Protein AF-D9PFV6-F1 (afdb_monomer_lite)

InterPro domains:
  IPR028348 FAD dependent protein [PTHR42842] (3-99)
  IPR049516 FAD-dependent protein, C-terminal domain-like [PF21688] (26-100)

Organism: NCBI:txid749907

Foldseek 3Di:
DDDPDPQVVVVVVVCVVVVNDDDDDDDDDDDDDDDPQQVQQCVPPNVCRPPPVVPGDDDKDWDQDPVRDIDIDDPTEGVWDWDFDDPDPPDTDTDIDYDD

Structure (mmCIF, N/CA/C/O backbone):
data_AF-D9PFV6-F1
#
_entry.id   AF-D9PFV6-F1
#
loop_
_atom_site.group_PDB
_atom_site.id
_atom_site.type_symbol
_atom_site.label_atom_id
_atom_site.label_alt_id
_atom_site.label_comp_id
_atom_site.label_asym_id
_atom_site.label_entity_id
_atom_site.label_seq_id
_atom_site.pdbx_PDB_ins_code
_atom_site.Cartn_x
_atom_site.Cartn_y
_atom_site.Cartn_z
_atom_site.occupancy
_atom_site.B_iso_or_equiv
_atom_site.auth_seq_id
_atom_site.auth_comp_id
_atom_site.auth_asym_id
_atom_site.auth_atom_id
_atom_site.pdbx_PDB_model_num
ATOM 1 N N . MET A 1 1 ? -0.532 -8.869 27.981 1.00 61.03 1 MET A N 1
ATOM 2 C CA . MET A 1 1 ? -0.021 -8.229 26.750 1.00 61.03 1 MET A CA 1
A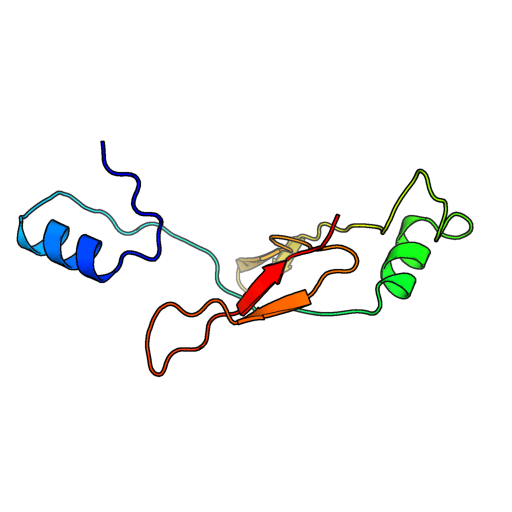TOM 3 C C . MET A 1 1 ? -1.006 -8.529 25.633 1.00 61.03 1 MET A C 1
ATOM 5 O O . MET A 1 1 ? -1.373 -9.688 25.496 1.00 61.03 1 MET A O 1
ATOM 9 N N . THR A 1 2 ? -1.471 -7.523 24.895 1.00 81.88 2 THR A N 1
ATOM 10 C CA . THR A 1 2 ? -2.476 -7.674 23.824 1.00 81.88 2 THR A CA 1
ATOM 11 C C . THR A 1 2 ? -1.789 -7.442 22.475 1.00 81.88 2 THR A C 1
ATOM 13 O O . THR A 1 2 ? -1.209 -6.379 22.274 1.00 81.88 2 THR A O 1
ATOM 16 N N . ALA A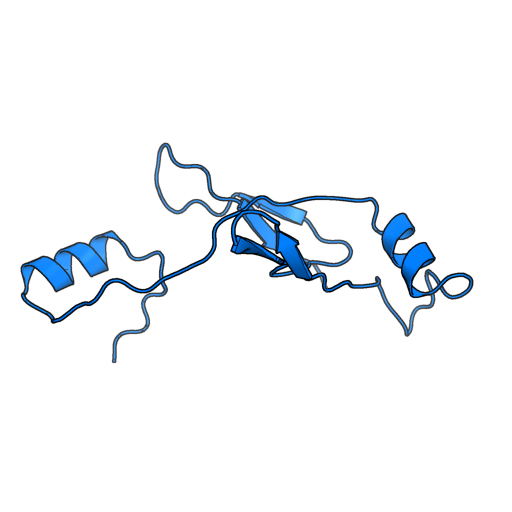 1 3 ? -1.813 -8.428 21.573 1.00 94.94 3 ALA A N 1
ATOM 17 C CA . ALA A 1 3 ? -1.113 -8.406 20.277 1.00 94.94 3 ALA A CA 1
ATOM 18 C C . ALA A 1 3 ? -2.023 -8.923 19.145 1.00 94.94 3 ALA A C 1
ATOM 20 O O . ALA A 1 3 ? -1.690 -9.850 18.417 1.00 94.94 3 ALA A O 1
ATOM 21 N N . ILE A 1 4 ? -3.213 -8.332 19.047 1.00 96.81 4 ILE A N 1
ATOM 22 C CA . ILE A 1 4 ? -4.340 -8.808 18.223 1.00 96.81 4 ILE A CA 1
ATOM 23 C C . ILE A 1 4 ? -4.343 -8.266 16.782 1.00 96.81 4 ILE A C 1
ATOM 25 O O . ILE A 1 4 ? -5.218 -8.601 15.992 1.00 96.81 4 ILE A O 1
ATOM 29 N N . GLY A 1 5 ? -3.372 -7.419 16.426 1.00 96.75 5 GLY A N 1
ATOM 30 C CA . GLY A 1 5 ? -3.365 -6.700 15.149 1.00 96.75 5 GLY A CA 1
ATOM 31 C C . GLY A 1 5 ? -4.405 -5.571 15.088 1.00 96.75 5 GLY A C 1
ATOM 32 O O . GLY A 1 5 ? -5.230 -5.401 15.979 1.00 96.75 5 GLY A O 1
ATOM 33 N N . HIS A 1 6 ? -4.349 -4.750 14.036 1.00 96.69 6 HIS A N 1
ATOM 34 C CA . HIS A 1 6 ? -5.201 -3.556 13.917 1.00 96.69 6 HIS A CA 1
ATOM 35 C C . HIS A 1 6 ? -6.590 -3.831 13.310 1.00 96.69 6 HIS A C 1
ATOM 37 O O . HIS A 1 6 ? -7.405 -2.917 13.234 1.00 96.69 6 HIS A O 1
ATOM 43 N N . SER A 1 7 ? -6.858 -5.058 12.851 1.00 97.75 7 SER A N 1
ATOM 44 C CA . SER A 1 7 ? -8.146 -5.446 12.251 1.00 97.75 7 SER A CA 1
ATOM 45 C C . SER A 1 7 ? -9.094 -6.152 13.227 1.00 97.75 7 SER A C 1
ATOM 47 O O . SER A 1 7 ? -10.207 -6.477 12.834 1.00 97.75 7 SER A O 1
ATOM 49 N N . ALA A 1 8 ? -8.694 -6.364 14.487 1.00 97.81 8 ALA A N 1
ATOM 50 C CA . ALA A 1 8 ? -9.510 -6.993 15.533 1.00 97.81 8 ALA A CA 1
ATOM 51 C C . ALA A 1 8 ? -10.584 -6.029 16.083 1.00 97.81 8 ALA A C 1
ATOM 53 O O . ALA A 1 8 ? -10.559 -5.633 17.251 1.00 97.81 8 ALA A O 1
ATOM 54 N N . ARG A 1 9 ? -11.471 -5.570 15.194 1.00 97.69 9 ARG A N 1
ATOM 55 C CA . ARG A 1 9 ? -12.471 -4.518 15.442 1.00 97.69 9 ARG A CA 1
ATOM 56 C C . ARG A 1 9 ? -13.449 -4.913 16.545 1.00 97.69 9 ARG A C 1
ATOM 58 O O . ARG A 1 9 ? -13.638 -4.139 17.476 1.00 97.69 9 ARG A O 1
ATOM 65 N N . ASP A 1 10 ? -13.940 -6.147 16.505 1.00 97.81 10 ASP A N 1
ATOM 66 C CA . ASP A 1 10 ? -14.777 -6.765 17.541 1.00 97.81 10 ASP A CA 1
ATOM 67 C C . ASP A 1 10 ? -14.135 -6.702 18.940 1.00 97.81 10 ASP A C 1
ATOM 69 O O . ASP A 1 10 ? -14.764 -6.386 19.952 1.00 97.81 10 ASP A O 1
ATOM 73 N N . THR A 1 11 ? -12.830 -6.947 18.996 1.00 97.94 11 THR A N 1
ATOM 74 C CA . THR A 1 11 ? -12.049 -6.940 20.223 1.00 97.94 11 THR A CA 1
ATOM 75 C C . THR A 1 11 ? -11.822 -5.509 20.699 1.00 97.94 11 THR A C 1
ATOM 77 O O . THR A 1 11 ? -11.907 -5.255 21.900 1.00 97.94 11 THR A O 1
ATOM 80 N N . PHE A 1 12 ? -11.586 -4.554 19.793 1.00 97.75 12 PHE A N 1
ATOM 81 C CA . PHE A 1 12 ? -11.524 -3.135 20.151 1.00 97.75 12 PHE A CA 1
ATOM 82 C C . PHE A 1 12 ? -12.863 -2.623 20.700 1.00 97.75 12 PHE A C 1
ATOM 84 O O . PHE A 1 12 ? -12.859 -1.924 21.713 1.00 97.75 12 PHE A O 1
ATOM 91 N N . GLU A 1 13 ? -13.997 -3.017 20.117 1.00 98.12 13 GLU A N 1
ATOM 92 C CA . GLU A 1 13 ? -15.334 -2.693 20.638 1.00 98.12 13 GLU A CA 1
ATOM 93 C C . GLU A 1 13 ? -15.549 -3.267 22.043 1.00 98.12 13 GLU A C 1
ATOM 95 O O . GLU A 1 13 ? -15.955 -2.554 22.964 1.00 98.12 13 GLU A O 1
ATOM 100 N N . MET A 1 14 ? -15.200 -4.540 22.249 1.00 98.25 14 MET A N 1
ATOM 101 C CA . MET A 1 14 ? -15.263 -5.178 23.565 1.00 98.25 14 MET A CA 1
ATOM 102 C C . MET A 1 14 ? -14.401 -4.445 24.605 1.00 98.25 14 MET A C 1
ATOM 104 O O . MET A 1 14 ? -14.852 -4.224 25.733 1.00 98.25 14 MET A O 1
ATOM 108 N N . LEU A 1 15 ? -13.178 -4.043 24.242 1.00 97.69 15 LEU A N 1
ATOM 109 C CA . LEU A 1 15 ? -12.283 -3.294 25.129 1.00 97.69 15 LEU A CA 1
ATOM 110 C C . LEU A 1 15 ? -12.856 -1.907 25.462 1.00 97.69 15 LEU A C 1
ATOM 112 O O . LEU A 1 15 ? -12.804 -1.505 26.627 1.00 97.69 15 LEU A O 1
ATOM 116 N N . ALA A 1 16 ? -13.464 -1.220 24.486 1.00 97.31 16 ALA A N 1
ATOM 117 C CA . ALA A 1 16 ? -14.153 0.058 24.697 1.00 97.31 16 ALA A CA 1
ATOM 118 C C . ALA A 1 16 ? -15.273 -0.084 25.729 1.00 97.31 16 ALA A C 1
ATOM 120 O O . ALA A 1 16 ? -15.329 0.667 26.702 1.00 97.31 16 ALA A O 1
ATOM 121 N N . ASN A 1 17 ? -16.119 -1.100 25.547 1.00 98.25 17 ASN A N 1
ATOM 122 C CA . ASN A 1 17 ? -17.270 -1.371 26.406 1.00 98.25 17 ASN A CA 1
ATOM 123 C C . ASN A 1 17 ? -16.862 -1.735 27.842 1.00 98.25 17 ASN A C 1
ATOM 125 O O . ASN A 1 17 ? -17.627 -1.519 28.778 1.00 98.25 17 ASN A O 1
ATOM 129 N N . ARG A 1 18 ? -15.644 -2.255 28.036 1.00 97.94 18 ARG A N 1
ATOM 130 C CA . ARG A 1 18 ? -15.057 -2.519 29.361 1.00 97.94 18 ARG A CA 1
ATOM 131 C C . ARG A 1 18 ? -14.348 -1.310 29.978 1.00 97.94 18 ARG A C 1
ATOM 133 O O . ARG A 1 18 ? -13.742 -1.448 31.038 1.00 97.94 18 ARG A O 1
ATOM 140 N N . GLY A 1 19 ? -14.402 -0.143 29.337 1.00 97.88 19 GLY A N 1
ATOM 141 C CA . GLY A 1 19 ? -13.779 1.084 29.832 1.00 97.88 19 GLY A CA 1
ATOM 142 C C . GLY A 1 19 ? -12.254 1.090 29.724 1.00 97.88 19 GLY A C 1
ATOM 143 O O . GLY A 1 19 ? -11.601 1.863 30.425 1.00 97.88 19 GLY A O 1
ATOM 144 N N . VAL A 1 20 ? -11.667 0.242 28.869 1.00 98.00 20 VAL A N 1
ATOM 145 C CA . VAL A 1 20 ? -10.225 0.290 28.604 1.00 98.00 20 VAL A CA 1
ATOM 146 C C . VAL A 1 20 ? -9.917 1.604 27.873 1.00 98.00 20 VAL A C 1
ATOM 148 O O . VAL A 1 20 ? -10.494 1.840 26.809 1.00 98.00 20 VAL A O 1
ATOM 151 N N . PRO A 1 21 ? -9.030 2.471 28.403 1.00 97.25 21 PRO A N 1
ATOM 152 C CA . PRO A 1 21 ? -8.738 3.756 27.778 1.00 97.25 21 PRO A CA 1
ATOM 153 C C . PRO A 1 21 ? -8.193 3.591 26.358 1.00 97.25 21 PRO A C 1
ATOM 155 O O . PRO A 1 21 ? -7.237 2.849 26.128 1.00 97.25 21 PRO A O 1
ATOM 158 N N . MET A 1 22 ? -8.780 4.318 25.411 1.00 96.88 22 MET A N 1
ATOM 159 C CA . MET A 1 22 ? -8.375 4.329 24.007 1.00 96.88 22 MET A CA 1
ATOM 160 C C . MET A 1 22 ? -8.431 5.747 23.448 1.00 96.88 22 MET A C 1
ATOM 162 O O . MET A 1 22 ? -9.234 6.570 23.881 1.00 96.88 22 MET A O 1
ATOM 166 N N . ALA A 1 23 ? -7.572 6.026 22.470 1.00 97.38 23 ALA A N 1
ATOM 167 C CA . ALA A 1 23 ? -7.504 7.313 21.794 1.00 97.38 23 ALA A CA 1
ATOM 168 C C . ALA A 1 23 ? -7.429 7.110 20.280 1.00 97.38 23 ALA A C 1
ATOM 170 O O . ALA A 1 23 ? -6.757 6.196 19.794 1.00 97.38 23 ALA A O 1
ATOM 171 N N . ALA A 1 24 ? -8.098 7.985 19.529 1.00 97.94 24 ALA A N 1
ATOM 172 C CA . ALA A 1 24 ? -8.029 7.976 18.076 1.00 97.94 24 ALA A CA 1
ATOM 173 C C . ALA A 1 24 ? -6.597 8.273 17.605 1.00 97.94 24 ALA A C 1
ATOM 175 O O . ALA A 1 24 ? -5.971 9.242 18.039 1.00 97.94 24 ALA A O 1
ATOM 176 N N . LYS A 1 25 ? -6.088 7.451 16.682 1.00 98.00 25 LYS A N 1
ATOM 177 C CA . LYS A 1 25 ? -4.754 7.599 16.097 1.00 98.00 25 LYS A CA 1
ATOM 178 C C . LYS A 1 25 ? -4.871 7.874 14.594 1.00 98.00 25 LYS A C 1
ATOM 180 O O . LYS A 1 25 ? -5.498 7.079 13.895 1.00 98.00 25 LYS A O 1
ATOM 185 N N . PRO A 1 26 ? -4.245 8.940 14.065 1.00 97.69 26 PRO A N 1
ATOM 186 C CA . PRO A 1 26 ? -4.184 9.165 12.625 1.00 97.69 26 PRO A CA 1
ATOM 187 C C . PRO A 1 26 ? -3.540 7.985 11.880 1.00 97.69 26 PRO A C 1
ATOM 189 O O . PRO A 1 26 ? -2.573 7.379 12.360 1.00 97.69 26 PRO A O 1
ATOM 192 N N . PHE A 1 27 ? -4.057 7.690 10.688 1.00 97.69 27 PHE A N 1
ATOM 193 C CA . PHE A 1 27 ? -3.557 6.657 9.778 1.00 97.69 27 PHE A CA 1
ATOM 194 C C . PHE A 1 27 ? -3.712 7.102 8.314 1.00 97.69 27 PHE A C 1
ATOM 196 O O . PHE A 1 27 ? -4.246 8.176 8.035 1.00 97.69 27 PHE A O 1
ATOM 203 N N . SER A 1 28 ? -3.202 6.305 7.375 1.00 97.81 28 SER A N 1
ATOM 204 C CA . SER A 1 28 ? -3.285 6.584 5.937 1.00 97.81 28 SER A CA 1
ATOM 205 C C . SER A 1 28 ? -4.188 5.587 5.224 1.00 97.81 28 SER A C 1
ATOM 207 O O . SER A 1 28 ? -4.235 4.415 5.582 1.00 97.81 28 SER A O 1
ATOM 209 N N . LEU A 1 29 ? -4.876 6.072 4.195 1.00 97.56 29 LEU A N 1
ATOM 210 C CA . LEU A 1 29 ? -5.715 5.299 3.289 1.00 97.56 29 LEU A CA 1
ATOM 211 C C . LEU A 1 29 ? -5.282 5.626 1.857 1.00 97.56 29 LEU A C 1
ATOM 213 O O . LEU A 1 29 ? -4.811 6.732 1.586 1.00 97.56 29 LEU A O 1
ATOM 217 N N . GLY A 1 30 ? -5.458 4.680 0.945 1.00 97.38 30 GLY A N 1
ATOM 218 C CA . GLY A 1 30 ? -5.180 4.886 -0.464 1.00 97.38 30 GLY A CA 1
ATOM 219 C C . GLY A 1 30 ? -5.665 3.714 -1.298 1.00 97.38 30 GLY A C 1
ATOM 220 O O . GLY A 1 30 ? -6.603 3.014 -0.926 1.00 97.38 30 GLY A O 1
ATOM 221 N N . LEU A 1 31 ? -4.991 3.511 -2.421 1.00 98.19 31 LEU A N 1
ATOM 222 C CA . LEU A 1 31 ? -5.273 2.472 -3.401 1.00 98.19 31 LEU A CA 1
ATOM 223 C C . LEU A 1 31 ? -4.004 1.676 -3.701 1.00 98.19 31 LEU A C 1
ATOM 225 O O . LEU A 1 31 ? -2.888 2.154 -3.471 1.00 98.19 31 LEU A O 1
ATOM 229 N N . ARG A 1 32 ? -4.173 0.469 -4.242 1.00 98.38 32 ARG A N 1
ATOM 230 C CA . ARG A 1 32 ? -3.077 -0.255 -4.889 1.00 98.38 32 ARG A CA 1
ATOM 231 C C . ARG A 1 32 ? -2.985 0.205 -6.338 1.00 98.38 32 ARG A C 1
ATOM 233 O O . ARG A 1 32 ? -4.001 0.373 -7.005 1.00 98.38 32 ARG A O 1
ATOM 240 N N . ILE A 1 33 ? -1.760 0.434 -6.789 1.00 98.00 33 ILE A N 1
ATOM 241 C CA . ILE A 1 33 ? -1.449 0.800 -8.166 1.00 98.00 33 ILE A CA 1
ATOM 242 C C . ILE A 1 33 ? -0.461 -0.220 -8.711 1.00 98.00 33 ILE A C 1
ATOM 244 O O . ILE A 1 33 ? 0.493 -0.588 -8.023 1.00 98.00 33 ILE A O 1
ATOM 248 N N . GLU A 1 34 ? -0.700 -0.672 -9.935 1.00 98.25 34 GLU A N 1
ATOM 249 C CA . GLU A 1 34 ? 0.118 -1.678 -10.601 1.00 98.25 34 GLU A CA 1
ATOM 250 C C . GLU A 1 34 ? 0.711 -1.097 -11.879 1.00 98.25 34 GLU A C 1
ATOM 252 O O . GLU A 1 34 ? 0.054 -0.387 -12.640 1.00 98.25 34 GLU A O 1
ATOM 257 N N . HIS A 1 35 ? 1.977 -1.420 -12.104 1.00 97.94 35 HIS A N 1
ATOM 258 C CA . HIS A 1 35 ? 2.676 -1.186 -13.356 1.00 97.94 35 HIS A CA 1
ATOM 259 C C . HIS A 1 35 ? 3.39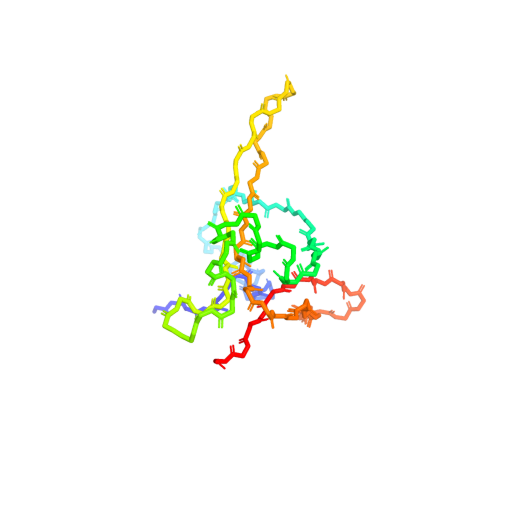8 -2.483 -13.719 1.00 97.94 35 HIS A C 1
ATOM 261 O O . HIS A 1 35 ? 3.780 -3.232 -12.816 1.00 97.94 35 HIS A O 1
ATOM 267 N N . PRO A 1 36 ? 3.654 -2.754 -15.008 1.00 97.62 36 PRO A N 1
ATOM 268 C CA . PRO A 1 36 ? 4.508 -3.873 -15.381 1.00 97.62 36 PRO A CA 1
ATOM 269 C C . PRO A 1 36 ? 5.874 -3.760 -14.688 1.00 97.62 36 PRO A C 1
ATOM 271 O O . PRO A 1 36 ? 6.524 -2.720 -14.798 1.00 97.62 36 PRO A O 1
ATOM 274 N N . GLN A 1 37 ? 6.343 -4.824 -14.027 1.00 97.88 37 GLN A N 1
ATOM 275 C CA . GLN A 1 37 ? 7.624 -4.814 -13.301 1.00 97.88 37 GLN A CA 1
ATOM 276 C C . GLN A 1 37 ? 8.793 -4.369 -14.198 1.00 97.88 37 GLN A C 1
ATOM 278 O O . GLN A 1 37 ? 9.597 -3.529 -13.805 1.00 97.88 37 GLN A O 1
ATOM 283 N N . ALA A 1 38 ? 8.801 -4.798 -15.465 1.00 97.19 38 ALA A N 1
ATOM 284 C CA . ALA A 1 38 ? 9.806 -4.400 -16.451 1.00 97.19 38 ALA A CA 1
ATOM 285 C C . ALA A 1 38 ? 9.853 -2.882 -16.732 1.00 97.19 38 ALA A C 1
ATOM 287 O O . ALA A 1 38 ? 10.864 -2.366 -17.214 1.00 97.19 38 ALA A O 1
ATOM 288 N N . LEU A 1 39 ? 8.767 -2.138 -16.490 1.00 98.25 39 LEU A N 1
ATOM 289 C CA . LEU A 1 39 ? 8.782 -0.674 -16.561 1.00 98.25 39 LEU A CA 1
ATOM 290 C C . LEU A 1 39 ? 9.618 -0.101 -15.414 1.00 98.25 39 LEU A C 1
ATOM 292 O O . LEU A 1 39 ? 10.493 0.730 -15.657 1.00 98.25 39 LEU A O 1
ATOM 296 N N . ILE A 1 40 ? 9.386 -0.583 -14.193 1.00 98.19 40 ILE A N 1
ATOM 297 C CA . ILE A 1 40 ? 10.110 -0.151 -12.994 1.00 98.19 40 ILE A CA 1
ATOM 298 C C . ILE A 1 40 ? 11.584 -0.561 -13.079 1.00 98.19 40 ILE A C 1
ATOM 300 O O . ILE A 1 40 ? 12.456 0.279 -12.859 1.00 98.19 40 ILE A O 1
ATOM 304 N N . ASP A 1 41 ? 11.871 -1.797 -13.496 1.00 98.12 41 ASP A N 1
ATOM 305 C CA . ASP A 1 41 ? 13.241 -2.300 -13.656 1.00 98.12 41 ASP A CA 1
ATOM 306 C C . ASP A 1 41 ? 14.049 -1.431 -14.619 1.00 98.12 41 ASP A C 1
ATOM 308 O O . ASP A 1 41 ? 15.174 -1.031 -14.319 1.00 98.12 41 ASP A O 1
ATOM 312 N N . ARG A 1 42 ? 13.464 -1.071 -15.767 1.00 97.94 42 ARG A N 1
ATOM 313 C CA . ARG A 1 42 ? 14.125 -0.190 -16.738 1.00 97.94 42 ARG A CA 1
ATOM 314 C C . ARG A 1 42 ? 14.304 1.225 -16.201 1.00 97.94 42 ARG A C 1
ATOM 316 O O . ARG A 1 42 ? 15.359 1.810 -16.425 1.00 97.94 42 ARG A O 1
ATOM 323 N N . ALA A 1 43 ? 13.320 1.764 -15.485 1.00 97.88 43 ALA A N 1
ATOM 324 C CA . ALA A 1 43 ? 13.416 3.099 -14.900 1.00 97.88 43 ALA A CA 1
ATOM 325 C C . ALA A 1 43 ? 14.490 3.189 -13.799 1.00 97.88 43 ALA A C 1
ATOM 327 O O . ALA A 1 43 ? 15.112 4.238 -13.642 1.00 97.88 43 ALA A O 1
ATOM 328 N N . ARG A 1 44 ? 14.714 2.107 -13.041 1.00 97.75 44 ARG A N 1
ATOM 329 C CA . ARG A 1 44 ? 15.651 2.084 -11.904 1.00 97.75 44 ARG A CA 1
ATOM 330 C C . ARG A 1 44 ? 17.046 1.593 -12.274 1.00 97.75 44 ARG A C 1
ATOM 332 O O . ARG A 1 44 ? 18.021 2.182 -11.820 1.00 97.75 44 ARG A O 1
ATOM 339 N N . TYR A 1 45 ? 17.145 0.546 -13.090 1.00 97.88 45 TYR A N 1
ATOM 340 C CA . TYR A 1 45 ? 18.410 -0.125 -13.415 1.00 97.88 45 TYR A CA 1
ATOM 341 C C . TYR A 1 45 ? 18.870 0.079 -14.865 1.00 97.88 45 TYR A C 1
ATOM 343 O O . TYR A 1 45 ? 20.014 -0.234 -15.204 1.00 97.88 45 TYR A O 1
ATOM 351 N N . GLY A 1 46 ? 18.016 0.598 -15.751 1.00 97.19 46 GLY A N 1
ATOM 352 C CA . GLY A 1 46 ? 18.363 0.824 -17.154 1.00 97.19 46 GLY A CA 1
ATOM 353 C C . GLY A 1 46 ? 18.835 -0.457 -17.845 1.00 97.19 46 GLY A C 1
ATOM 354 O O . GLY A 1 46 ? 18.102 -1.440 -17.926 1.00 97.19 46 GLY A O 1
ATOM 355 N N . LYS A 1 47 ? 20.083 -0.459 -18.333 1.00 97.19 47 LYS A N 1
ATOM 356 C CA . LYS A 1 47 ? 20.694 -1.610 -19.027 1.00 97.19 47 LYS A CA 1
ATOM 357 C C . LYS A 1 47 ? 20.883 -2.840 -18.133 1.00 97.19 47 LYS A C 1
ATOM 359 O O . LYS A 1 47 ? 21.071 -3.928 -18.660 1.00 97.19 47 LYS A O 1
ATOM 364 N N . GLN A 1 48 ? 20.865 -2.667 -16.811 1.00 97.44 48 GLN A N 1
ATOM 365 C CA . GLN A 1 48 ? 21.037 -3.756 -15.846 1.00 97.44 48 GLN A CA 1
ATOM 366 C C . GLN A 1 48 ? 19.702 -4.381 -15.403 1.00 97.44 48 GLN A C 1
ATOM 368 O O . GLN A 1 48 ? 19.697 -5.256 -14.539 1.00 97.44 48 GLN A O 1
ATOM 373 N N . ALA A 1 49 ? 18.571 -3.957 -15.978 1.00 97.31 49 ALA A N 1
ATOM 374 C CA . ALA A 1 49 ? 17.274 -4.578 -15.725 1.00 97.31 49 ALA A CA 1
ATOM 375 C C . ALA A 1 49 ? 17.323 -6.093 -16.012 1.00 97.31 49 ALA A C 1
ATOM 377 O O . ALA A 1 49 ? 17.770 -6.511 -17.079 1.00 97.31 49 ALA A O 1
ATOM 378 N N . GLY A 1 50 ? 16.870 -6.906 -15.052 1.00 94.12 50 GLY A N 1
ATOM 379 C CA . GLY A 1 50 ? 16.908 -8.372 -15.129 1.00 94.12 50 GLY A CA 1
ATOM 380 C C . GLY A 1 50 ? 18.209 -9.022 -14.640 1.00 94.12 50 GLY A C 1
ATOM 381 O O . GLY A 1 50 ? 18.334 -10.243 -14.714 1.00 94.12 50 GLY A O 1
ATOM 382 N N . HIS A 1 51 ? 19.179 -8.252 -14.129 1.00 95.94 51 HIS A N 1
ATOM 383 C CA . HIS A 1 51 ? 20.395 -8.824 -13.549 1.00 95.94 51 HIS A CA 1
ATOM 384 C C . HIS A 1 51 ? 20.063 -9.666 -12.294 1.00 95.94 51 HIS A C 1
ATOM 386 O O . HIS A 1 51 ? 19.510 -9.112 -11.340 1.00 95.94 51 HIS A O 1
ATOM 392 N N . PRO A 1 52 ? 20.455 -10.958 -12.219 1.00 94.12 52 PRO A N 1
ATOM 393 C CA . PRO A 1 52 ? 20.025 -11.862 -11.143 1.00 94.12 52 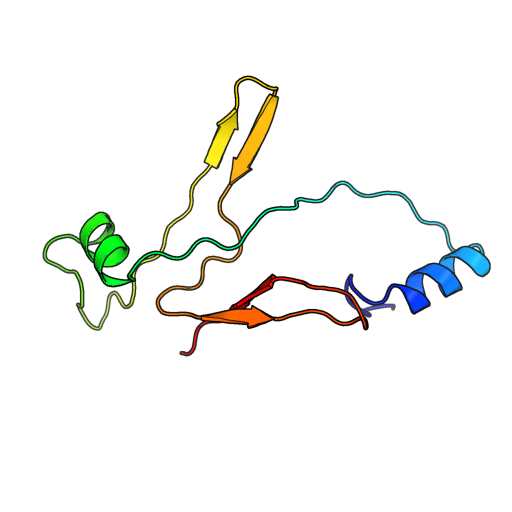PRO A CA 1
ATOM 394 C C . PRO A 1 52 ? 20.348 -11.378 -9.724 1.00 94.12 52 PRO A C 1
ATOM 396 O O . PRO A 1 52 ? 19.563 -11.591 -8.811 1.00 94.12 52 PRO A O 1
ATOM 399 N N . LEU A 1 53 ? 21.484 -10.693 -9.537 1.00 95.81 53 LEU A N 1
ATOM 400 C CA . LEU A 1 53 ? 21.875 -10.154 -8.225 1.00 95.81 53 LEU A CA 1
ATOM 401 C C . LEU A 1 53 ? 21.122 -8.880 -7.813 1.00 95.81 53 LEU A C 1
ATOM 403 O O . LEU A 1 53 ? 21.132 -8.541 -6.636 1.00 95.81 53 LEU A O 1
ATOM 407 N N . LEU A 1 54 ? 20.532 -8.148 -8.764 1.00 95.75 54 LEU A N 1
ATOM 408 C CA . LEU A 1 54 ? 19.763 -6.939 -8.452 1.00 95.75 54 LEU A CA 1
ATOM 409 C C . LEU A 1 54 ? 18.315 -7.280 -8.093 1.00 95.75 54 LEU A C 1
ATOM 411 O O . LEU A 1 54 ? 17.699 -6.565 -7.310 1.00 95.75 54 LEU A O 1
ATOM 415 N N . GLY A 1 55 ? 17.796 -8.376 -8.653 1.00 95.31 55 GLY A N 1
ATOM 416 C CA . GLY A 1 55 ? 16.403 -8.765 -8.493 1.00 95.31 55 GLY A CA 1
ATOM 417 C C . GLY A 1 55 ? 15.431 -7.759 -9.127 1.00 95.31 55 GLY A C 1
ATOM 418 O O . GLY A 1 55 ? 15.839 -6.886 -9.901 1.00 95.31 55 GLY A O 1
ATOM 419 N N . PRO A 1 56 ? 14.128 -7.896 -8.839 1.00 96.69 56 PRO A N 1
ATOM 420 C CA . PRO A 1 56 ? 13.114 -6.967 -9.318 1.00 96.69 56 PRO A CA 1
ATOM 421 C C . PRO A 1 56 ? 13.227 -5.618 -8.596 1.00 96.69 56 PRO A C 1
ATOM 423 O O . PRO A 1 56 ? 13.316 -5.558 -7.368 1.00 96.69 56 PRO A O 1
ATOM 426 N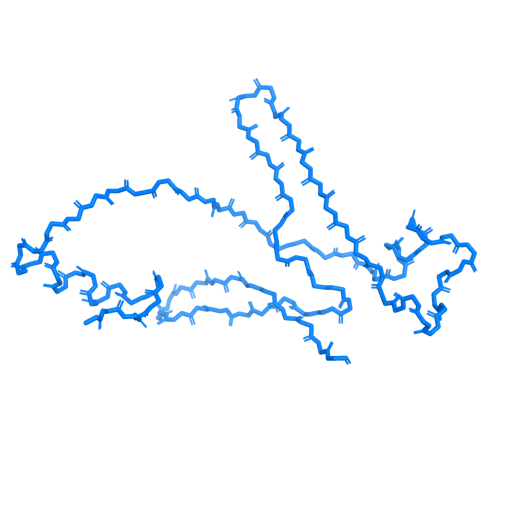 N . ALA A 1 57 ? 13.196 -4.526 -9.355 1.00 97.38 57 ALA A N 1
ATOM 427 C CA . ALA A 1 57 ? 13.386 -3.185 -8.824 1.00 97.38 57 ALA A CA 1
ATOM 428 C C . ALA A 1 57 ? 12.236 -2.715 -7.931 1.00 97.38 57 ALA A C 1
ATOM 430 O O . ALA A 1 57 ? 11.059 -2.992 -8.185 1.00 97.38 57 ALA A O 1
ATOM 431 N N . ASP A 1 58 ? 12.591 -1.885 -6.951 1.00 96.62 58 ASP A N 1
ATOM 432 C CA . ASP A 1 58 ? 11.650 -1.190 -6.090 1.00 96.62 58 ASP A CA 1
ATOM 433 C C . ASP A 1 58 ? 11.536 0.314 -6.363 1.00 96.62 58 ASP A C 1
ATOM 435 O O . ASP A 1 58 ? 12.306 0.901 -7.128 1.00 96.62 58 ASP A O 1
ATOM 439 N N . TYR A 1 59 ? 10.565 0.965 -5.719 1.00 97.44 59 TYR A N 1
ATOM 440 C CA . TYR A 1 59 ? 10.524 2.418 -5.630 1.00 97.44 59 TYR A CA 1
ATOM 441 C C . TYR A 1 59 ? 9.890 2.900 -4.326 1.00 97.44 59 TYR A C 1
ATOM 443 O O . TYR A 1 59 ? 9.076 2.220 -3.697 1.00 97.44 59 TYR A O 1
ATOM 451 N N . ARG A 1 60 ? 10.236 4.140 -3.965 1.00 97.75 60 ARG A N 1
ATOM 452 C CA . ARG A 1 60 ? 9.615 4.901 -2.884 1.00 97.75 60 ARG A CA 1
ATOM 453 C C . ARG A 1 60 ? 9.388 6.339 -3.336 1.00 97.75 60 ARG A C 1
ATOM 455 O O . ARG A 1 60 ? 10.334 7.008 -3.739 1.00 97.75 60 ARG A O 1
ATOM 462 N N . LEU A 1 61 ? 8.147 6.805 -3.254 1.00 98.12 61 LEU A N 1
ATOM 463 C CA . LEU A 1 61 ? 7.726 8.133 -3.699 1.00 98.12 61 LEU A CA 1
ATOM 464 C C . LEU A 1 61 ? 6.993 8.870 -2.579 1.00 98.12 61 LEU A C 1
ATOM 466 O O . LEU A 1 61 ? 6.279 8.251 -1.788 1.00 98.12 61 LEU A O 1
ATOM 470 N N . VAL A 1 62 ? 7.157 10.193 -2.544 1.00 98.44 62 VAL A N 1
ATOM 471 C CA . VAL A 1 62 ? 6.430 11.121 -1.669 1.00 98.44 62 VAL A CA 1
ATOM 472 C C . VAL A 1 62 ? 6.114 12.383 -2.469 1.00 98.44 62 VAL A C 1
ATOM 474 O O . VAL A 1 62 ? 6.972 12.890 -3.189 1.00 98.44 62 VAL A O 1
ATOM 477 N N . HIS A 1 63 ? 4.896 12.895 -2.333 1.00 98.50 63 HIS A N 1
ATOM 478 C CA . HIS A 1 63 ? 4.464 14.157 -2.917 1.00 98.50 63 HIS A CA 1
ATOM 479 C C . HIS A 1 63 ? 3.620 14.949 -1.913 1.00 98.50 63 HIS A C 1
ATOM 481 O O . HIS A 1 63 ? 2.654 14.430 -1.349 1.00 98.50 63 HIS A O 1
ATOM 487 N N . HIS A 1 64 ? 3.972 16.219 -1.713 1.00 98.25 64 HIS A N 1
ATOM 488 C CA . HIS A 1 64 ? 3.203 17.164 -0.908 1.00 98.25 64 HIS A CA 1
ATOM 489 C C . HIS A 1 64 ? 2.257 17.940 -1.824 1.00 98.25 64 HIS A C 1
ATOM 491 O O . HIS A 1 64 ? 2.690 18.741 -2.651 1.00 98.25 64 HIS A O 1
ATOM 497 N N . CYS A 1 65 ? 0.963 17.664 -1.694 1.00 98.19 65 CYS A N 1
ATOM 498 C CA . CYS A 1 65 ? -0.077 18.245 -2.528 1.00 98.19 65 CYS A CA 1
ATOM 499 C C . CYS A 1 65 ? -0.361 19.693 -2.110 1.00 98.19 65 CYS A C 1
ATOM 501 O O . CYS A 1 65 ? -0.247 20.056 -0.938 1.00 98.19 65 CYS A O 1
ATOM 503 N N . GLN A 1 66 ? -0.850 20.502 -3.052 1.00 98.06 66 GLN A N 1
ATOM 504 C CA . GLN A 1 66 ? -1.233 21.901 -2.805 1.00 98.06 66 GLN A CA 1
ATOM 505 C C . GLN A 1 66 ? -2.341 22.054 -1.745 1.00 98.06 66 GLN A C 1
ATOM 507 O O . GLN A 1 66 ? -2.438 23.088 -1.097 1.00 98.06 66 GLN A O 1
ATOM 512 N N . ASN A 1 67 ? -3.155 21.016 -1.526 1.00 97.44 67 ASN A N 1
ATOM 513 C CA . ASN A 1 67 ? -4.213 20.990 -0.510 1.00 97.44 67 ASN A CA 1
ATOM 514 C C . ASN A 1 67 ? -3.711 20.643 0.911 1.00 97.44 67 ASN A C 1
ATOM 516 O O . ASN A 1 67 ? -4.518 20.329 1.786 1.00 97.44 67 ASN A O 1
ATOM 520 N N . GLY A 1 68 ? -2.393 20.617 1.136 1.00 97.38 68 GLY A N 1
ATOM 521 C CA . GLY A 1 68 ? -1.783 20.309 2.433 1.00 97.38 68 GLY A CA 1
ATOM 522 C C . GLY A 1 68 ? -1.752 18.819 2.797 1.00 97.38 68 GLY A C 1
ATOM 523 O O . GLY A 1 68 ? -1.275 18.461 3.874 1.00 97.38 68 GLY A O 1
ATOM 524 N N . ARG A 1 69 ? -2.235 17.919 1.928 1.00 97.69 69 ARG A N 1
ATOM 525 C CA . ARG A 1 69 ? -2.096 16.465 2.112 1.00 97.69 69 ARG A CA 1
ATOM 526 C C . ARG A 1 69 ? -0.773 15.972 1.537 1.00 97.69 69 ARG A C 1
ATOM 528 O O . ARG A 1 69 ? -0.240 16.533 0.587 1.00 97.69 69 ARG A O 1
ATOM 535 N N . SER A 1 70 ? -0.258 14.882 2.094 1.00 98.06 70 SER A N 1
ATOM 536 C CA . SER A 1 70 ? 0.899 14.175 1.540 1.00 98.06 70 SER A CA 1
ATOM 537 C C . SER A 1 70 ? 0.463 12.814 1.018 1.00 98.06 70 SER A C 1
ATOM 539 O O . SER A 1 70 ? -0.249 12.089 1.712 1.00 98.06 70 SER A O 1
ATOM 541 N N . VAL A 1 71 ? 0.900 12.472 -0.189 1.00 98.31 71 VAL A N 1
ATOM 542 C CA . VAL A 1 71 ? 0.700 11.157 -0.807 1.00 98.31 71 VAL A CA 1
ATOM 543 C C . VAL A 1 71 ? 2.055 10.475 -0.883 1.00 98.31 71 VAL A C 1
ATOM 545 O O . VAL A 1 71 ? 3.059 11.111 -1.197 1.00 98.31 71 VAL A O 1
ATOM 548 N N . TYR A 1 72 ? 2.104 9.189 -0.568 1.00 98.50 72 TYR A N 1
ATOM 549 C CA . TYR A 1 72 ? 3.341 8.426 -0.578 1.00 98.50 72 TYR A CA 1
ATOM 550 C C . TYR A 1 72 ? 3.075 6.966 -0.933 1.00 98.50 72 TYR A C 1
ATOM 552 O O . TYR A 1 72 ? 1.980 6.449 -0.720 1.00 98.50 72 TYR A O 1
ATOM 560 N N . SER A 1 73 ? 4.085 6.294 -1.477 1.00 98.12 73 SER A N 1
ATOM 561 C CA . SER A 1 73 ? 4.031 4.851 -1.722 1.00 98.12 73 SER A CA 1
ATOM 562 C C . SER A 1 73 ? 4.255 4.079 -0.421 1.00 98.12 73 SER A C 1
ATOM 564 O O . SER A 1 73 ? 5.188 4.389 0.326 1.00 98.12 73 SER A O 1
ATOM 566 N N . PHE A 1 74 ? 3.470 3.032 -0.188 1.00 97.88 74 PHE A N 1
ATOM 567 C CA . PHE A 1 74 ? 3.561 2.182 0.997 1.00 97.88 74 PHE A CA 1
ATOM 568 C C . PHE A 1 74 ? 3.450 0.702 0.617 1.00 97.88 74 PHE A C 1
ATOM 570 O O . PHE A 1 74 ? 2.688 0.366 -0.287 1.00 97.88 74 PHE A O 1
ATOM 577 N N . CYS A 1 75 ? 4.193 -0.164 1.324 1.00 96.81 75 CYS A N 1
ATOM 578 C CA . CYS A 1 75 ? 4.216 -1.618 1.112 1.00 96.81 75 CYS A CA 1
ATOM 579 C C . CYS A 1 75 ? 4.384 -1.983 -0.377 1.00 96.81 75 CYS A C 1
ATOM 581 O O . CYS A 1 75 ? 3.525 -2.607 -0.998 1.00 96.81 75 CYS A O 1
ATOM 583 N N . MET A 1 76 ? 5.465 -1.494 -0.987 1.00 97.00 76 MET A N 1
ATOM 584 C CA . MET A 1 76 ? 5.757 -1.777 -2.390 1.00 97.00 76 MET A CA 1
ATOM 585 C C . MET A 1 76 ? 6.165 -3.254 -2.534 1.00 97.00 76 MET A C 1
ATOM 587 O O . MET A 1 76 ? 6.958 -3.748 -1.736 1.00 97.00 76 MET A O 1
ATOM 591 N N . CYS A 1 77 ? 5.593 -3.952 -3.517 1.00 97.56 77 CYS A N 1
ATOM 592 C CA . CYS A 1 77 ? 5.756 -5.390 -3.739 1.00 97.56 77 CYS A CA 1
ATOM 593 C C . CYS A 1 77 ? 6.308 -5.638 -5.157 1.00 97.56 77 CYS A C 1
ATOM 595 O O . CYS A 1 77 ? 5.507 -5.769 -6.088 1.00 97.56 77 CYS A O 1
ATOM 597 N N . PRO A 1 78 ? 7.642 -5.670 -5.352 1.00 96.56 78 PRO A N 1
ATOM 598 C CA . PRO A 1 78 ? 8.239 -5.965 -6.652 1.00 96.56 78 PRO A CA 1
ATOM 599 C C . PRO A 1 78 ? 7.771 -7.332 -7.168 1.00 96.56 78 PRO A C 1
ATOM 601 O O . PRO A 1 78 ? 7.776 -8.303 -6.408 1.00 96.56 78 PRO A O 1
ATOM 604 N N . GLY A 1 79 ? 7.341 -7.411 -8.430 1.00 94.19 79 GLY A N 1
ATOM 605 C CA . GLY A 1 79 ? 6.868 -8.652 -9.061 1.00 94.19 79 GLY A CA 1
ATOM 606 C C . GLY A 1 79 ? 5.717 -9.339 -8.315 1.00 94.19 79 GLY A C 1
ATOM 607 O O . GLY A 1 79 ? 5.551 -10.550 -8.430 1.00 94.19 79 GLY A O 1
ATOM 608 N N . GLY A 1 80 ? 4.983 -8.586 -7.493 1.00 95.94 80 GLY A N 1
ATOM 609 C CA . GLY A 1 80 ? 3.981 -9.120 -6.586 1.00 95.94 80 GLY A CA 1
ATOM 610 C C . GLY A 1 80 ? 2.563 -9.114 -7.143 1.00 95.94 80 GLY A C 1
ATOM 611 O O . GLY A 1 80 ? 2.321 -8.862 -8.321 1.00 95.94 80 GLY A O 1
ATOM 612 N N . THR A 1 81 ? 1.620 -9.345 -6.237 1.00 97.25 81 THR A N 1
ATOM 613 C CA . THR A 1 81 ? 0.186 -9.392 -6.511 1.00 97.25 81 THR A CA 1
ATOM 614 C C . THR A 1 81 ? -0.556 -8.469 -5.549 1.00 97.25 81 THR A C 1
ATOM 616 O O . THR A 1 81 ? -0.230 -8.368 -4.358 1.00 97.25 81 THR A O 1
ATOM 619 N N . VAL A 1 82 ? -1.590 -7.794 -6.053 1.00 97.88 82 VAL A N 1
ATOM 620 C CA . VAL A 1 82 ? -2.593 -7.144 -5.205 1.00 97.88 82 VAL A CA 1
ATOM 621 C C . VAL A 1 82 ? -3.516 -8.206 -4.618 1.00 97.88 82 VAL A C 1
ATOM 623 O O . VAL A 1 82 ? -4.150 -8.963 -5.347 1.00 97.88 82 VAL A O 1
ATOM 626 N N . VAL A 1 83 ? -3.602 -8.257 -3.291 1.00 97.94 83 VAL A N 1
ATOM 627 C CA . VAL A 1 83 ? -4.400 -9.268 -2.586 1.00 97.94 83 VAL A CA 1
ATOM 628 C C . VAL A 1 83 ? -5.676 -8.667 -2.006 1.00 97.94 83 VAL A C 1
ATOM 630 O O . VAL A 1 83 ? -5.671 -7.542 -1.495 1.00 97.94 83 VAL A O 1
ATOM 633 N N . ALA A 1 84 ? -6.764 -9.438 -2.054 1.00 97.56 84 ALA A N 1
ATOM 634 C CA . ALA A 1 84 ? -7.988 -9.153 -1.316 1.00 97.56 84 ALA A CA 1
ATOM 635 C C . ALA A 1 84 ? -7.775 -9.527 0.161 1.00 97.56 84 ALA A C 1
ATOM 637 O O . ALA A 1 84 ? -7.653 -10.699 0.499 1.00 97.56 84 ALA A O 1
ATOM 638 N N . ALA A 1 85 ? -7.688 -8.521 1.028 1.00 97.81 85 ALA A N 1
ATOM 639 C CA . ALA A 1 85 ? -7.283 -8.647 2.430 1.00 97.81 85 ALA A CA 1
ATOM 640 C C . ALA A 1 85 ? -8.412 -8.290 3.414 1.00 97.81 85 ALA A C 1
ATOM 642 O O . ALA A 1 85 ? -8.144 -7.837 4.528 1.00 97.81 85 ALA A O 1
ATOM 643 N N . THR A 1 86 ? -9.675 -8.409 2.989 1.00 97.44 86 THR A N 1
ATOM 644 C CA . THR A 1 86 ? -10.815 -8.138 3.875 1.00 97.44 86 THR A CA 1
ATOM 645 C C . THR A 1 86 ? -10.906 -9.200 4.968 1.00 97.44 86 THR A C 1
ATOM 647 O O . THR A 1 86 ? -10.639 -10.374 4.721 1.00 97.44 86 THR A O 1
ATOM 650 N N . SER A 1 87 ? -11.289 -8.782 6.173 1.00 97.25 87 SER A N 1
ATOM 651 C CA . SER A 1 87 ? -11.592 -9.661 7.308 1.00 97.25 87 SER A CA 1
ATOM 652 C C . SER A 1 87 ? -13.066 -9.599 7.717 1.00 97.25 87 SER A C 1
ATOM 654 O O . SER A 1 87 ? -13.432 -10.155 8.745 1.00 97.25 87 SER A O 1
ATOM 656 N N . GLU A 1 88 ? -13.897 -8.895 6.946 1.00 97.62 88 GLU A N 1
ATOM 657 C CA . GLU A 1 88 ? -15.323 -8.712 7.211 1.00 97.62 88 GLU A CA 1
ATOM 658 C C . GLU A 1 88 ? -16.154 -8.968 5.956 1.00 97.62 88 GLU A C 1
ATOM 660 O O . GLU A 1 88 ? -15.748 -8.637 4.834 1.00 97.62 88 GLU A O 1
ATOM 665 N N . GLU A 1 89 ? -17.341 -9.530 6.166 1.00 97.06 89 GLU A N 1
ATOM 666 C CA . GLU A 1 89 ? -18.338 -9.737 5.121 1.00 97.06 89 GLU A CA 1
ATOM 667 C C . GLU A 1 89 ? -18.848 -8.399 4.570 1.00 97.06 89 GLU A C 1
ATOM 669 O O . GLU A 1 89 ? -18.939 -7.397 5.278 1.00 97.06 89 GLU A O 1
ATOM 674 N N . GLY A 1 90 ? -19.152 -8.361 3.270 1.00 97.50 90 GLY A N 1
ATOM 675 C CA . GLY A 1 90 ? -19.621 -7.144 2.597 1.00 97.50 90 GLY A CA 1
ATOM 676 C C . GLY A 1 90 ? -18.573 -6.029 2.459 1.00 97.50 90 GLY A C 1
ATOM 677 O O . GLY A 1 90 ? -18.884 -4.976 1.907 1.00 97.50 90 GLY A O 1
ATOM 678 N N . CYS A 1 91 ? -17.334 -6.253 2.908 1.00 97.62 91 CYS A N 1
ATOM 679 C CA . CYS A 1 91 ? -16.244 -5.283 2.838 1.00 97.62 91 CYS A CA 1
ATOM 680 C C . CYS A 1 91 ? -15.185 -5.669 1.799 1.00 97.62 91 CYS A C 1
ATOM 682 O O . CYS A 1 91 ? -14.925 -6.845 1.543 1.00 97.62 91 CYS A O 1
ATOM 68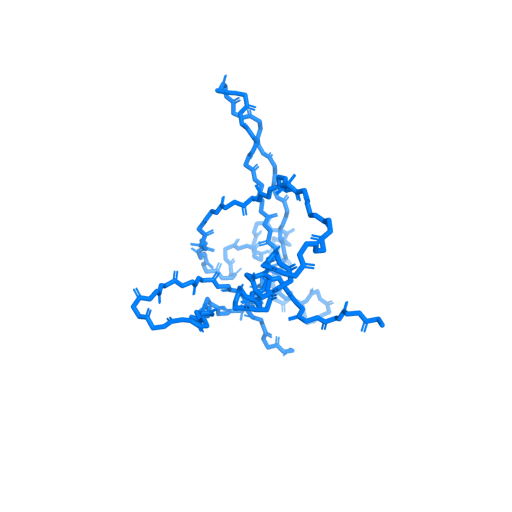4 N N . VAL A 1 92 ? -14.508 -4.658 1.248 1.00 97.56 92 VAL A N 1
ATOM 685 C CA . VAL A 1 92 ? -13.368 -4.831 0.339 1.00 97.56 92 VAL A CA 1
ATOM 686 C C . VAL A 1 92 ? -12.148 -4.126 0.920 1.00 97.56 92 VAL A C 1
ATOM 688 O O . VAL A 1 92 ? -12.201 -2.945 1.257 1.00 97.56 92 VAL A O 1
ATOM 691 N N . VAL A 1 93 ? -11.032 -4.849 1.015 1.00 98.44 93 VAL A N 1
ATOM 692 C CA . VAL A 1 93 ? -9.734 -4.322 1.454 1.00 98.44 93 VAL A CA 1
ATOM 693 C C . VAL A 1 93 ? -8.663 -4.839 0.506 1.00 98.44 93 VAL A C 1
ATOM 695 O O . VAL A 1 93 ? -8.633 -6.026 0.192 1.00 98.44 93 VAL A O 1
ATOM 698 N N . THR A 1 94 ? -7.767 -3.961 0.065 1.00 98.19 94 THR A N 1
ATOM 699 C CA . THR A 1 94 ? -6.632 -4.321 -0.794 1.00 98.19 94 THR A CA 1
ATOM 700 C C . THR A 1 94 ? -5.322 -4.256 -0.019 1.00 98.19 94 THR A C 1
ATOM 702 O O . THR A 1 94 ? -5.102 -3.296 0.722 1.00 98.19 94 THR A O 1
ATOM 705 N N . ASN A 1 95 ? -4.421 -5.212 -0.241 1.00 97.88 95 ASN A N 1
ATOM 706 C CA . ASN A 1 95 ? -3.045 -5.166 0.261 1.00 97.88 95 ASN A CA 1
ATOM 707 C C . ASN A 1 95 ? -2.058 -5.719 -0.787 1.00 97.88 95 ASN A C 1
ATOM 709 O O . ASN A 1 95 ? -2.408 -5.886 -1.959 1.00 97.88 95 ASN A O 1
ATOM 713 N N . GLY A 1 96 ? -0.813 -5.949 -0.385 1.00 96.44 96 GLY A N 1
ATOM 714 C CA . GLY A 1 96 ? 0.272 -6.419 -1.224 1.00 96.44 96 GLY A CA 1
ATOM 715 C C . GLY A 1 96 ? 0.968 -7.662 -0.727 1.00 96.44 96 GLY A C 1
ATOM 716 O O . GLY A 1 96 ? 1.142 -7.841 0.474 1.00 96.44 96 GLY A O 1
ATOM 717 N N . MET A 1 97 ? 1.420 -8.473 -1.676 1.00 96.62 97 MET A N 1
ATOM 718 C CA . MET A 1 97 ? 2.279 -9.621 -1.431 1.00 96.62 97 MET A CA 1
ATOM 719 C C . MET A 1 97 ? 3.250 -9.782 -2.601 1.00 96.62 97 MET A C 1
ATOM 721 O O . MET A 1 97 ? 2.854 -9.575 -3.743 1.00 96.62 97 MET A O 1
ATOM 725 N N . SER A 1 98 ? 4.488 -10.186 -2.330 1.00 91.50 98 SER A N 1
ATOM 726 C CA . SER A 1 98 ? 5.415 -10.721 -3.335 1.00 91.50 98 SER A CA 1
ATOM 727 C C . SER A 1 98 ? 5.804 -12.142 -2.940 1.00 91.50 98 SER A C 1
ATOM 729 O O . SER A 1 98 ? 5.824 -12.465 -1.751 1.00 91.50 98 SER A O 1
ATOM 731 N N . GLN A 1 99 ? 6.093 -12.981 -3.932 1.00 82.25 99 GLN A N 1
ATOM 732 C CA . GLN A 1 99 ? 6.785 -14.254 -3.716 1.00 82.25 99 GLN A CA 1
ATOM 733 C C . GLN A 1 99 ? 8.299 -13.992 -3.618 1.00 82.25 99 GLN A C 1
ATOM 735 O O . GLN A 1 99 ? 8.754 -12.921 -4.026 1.00 82.25 99 GLN A O 1
ATOM 740 N N . TYR A 1 100 ? 9.044 -14.929 -3.026 1.00 68.25 100 TYR A N 1
ATOM 741 C CA . TYR A 1 100 ? 10.507 -14.849 -2.898 1.00 68.25 100 TYR A CA 1
ATOM 742 C C . TYR A 1 100 ? 11.218 -14.882 -4.254 1.00 68.25 100 TYR A C 1
ATOM 744 O O . TYR A 1 100 ? 10.756 -15.641 -5.137 1.00 68.25 100 TYR A O 1
#

Secondary structure (DSSP, 8-state):
-----TT-HHHHHHHHHTT-----------------HHHHHHHHHGGGTT-TTT-S-----EEE-TTS-EEE--S--TT-EEEE---STT---EEEE---

Radius of gyration: 18.74 Å; chains: 1; bounding box: 42×37×49 Å

Sequence (100 aa):
MTAIGHSARDTFEMLANRGVPMAAKPFSLGLRIEHPQALIDRARYGKQAGHPLLGPADYRLVHHCQNGRSVYSFCMCPGGTVVAATSEEGCVVTNGMSQY

pLDDT: mean 96.4, std 5.16, range [61.03, 98.5]